Protein AF-A0A535IUN1-F1 (afdb_monomer_lite)

Sequence (156 aa):
MNWHEIFLRSYMREVRDYCIVSYRYREKSISISMELEQHIDKQSFLRVGLIGDPVAHSYSPRFQQAAFDACGIPARYELWQTSESELPARVASLLVPQSLGANITIPYKEAVLPLLDVVDPLATRIGAVNTIVHRNEYLYGYNTDAPGLLHRVITG

pLDDT: mean 71.19, std 24.33, range [25.48, 98.12]

Structure (mmCIF, N/CA/C/O backbone):
data_AF-A0A535IUN1-F1
#
_entry.id   AF-A0A535IUN1-F1
#
loop_
_atom_site.group_PDB
_atom_site.id
_atom_site.type_symbol
_atom_site.label_atom_id
_atom_site.label_alt_id
_atom_site.label_comp_id
_atom_site.label_asym_id
_atom_site.label_entity_id
_atom_site.label_seq_id
_atom_site.pdbx_PDB_ins_code
_atom_site.Cartn_x
_atom_site.Cartn_y
_atom_site.Cartn_z
_atom_site.occupancy
_atom_site.B_iso_or_equiv
_atom_site.auth_seq_id
_atom_site.auth_comp_id
_atom_site.auth_asym_id
_atom_site.auth_atom_id
_atom_site.pdbx_PDB_model_num
ATOM 1 N N . MET A 1 1 ? -20.775 8.130 -22.036 1.00 38.91 1 MET A N 1
ATOM 2 C CA . MET A 1 1 ? -20.379 7.567 -20.727 1.00 38.91 1 MET A CA 1
ATOM 3 C C . MET A 1 1 ? -18.892 7.840 -20.552 1.00 38.91 1 MET A C 1
ATOM 5 O O . MET A 1 1 ? -18.124 7.459 -21.425 1.00 38.91 1 MET A O 1
ATOM 9 N N . ASN A 1 2 ? -18.506 8.629 -19.547 1.00 26.27 2 ASN A N 1
ATOM 10 C CA . ASN A 1 2 ? -17.132 9.116 -19.376 1.00 26.27 2 ASN A CA 1
ATOM 11 C C . ASN A 1 2 ? -16.253 7.998 -18.775 1.00 26.27 2 ASN A C 1
ATOM 13 O O . ASN A 1 2 ? -16.647 7.379 -17.789 1.00 26.27 2 ASN A O 1
ATOM 17 N N . TRP A 1 3 ? -15.070 7.751 -19.347 1.00 25.48 3 TRP A N 1
ATOM 18 C CA . TRP A 1 3 ? -14.083 6.770 -18.865 1.00 25.48 3 TRP A CA 1
ATOM 19 C C . TRP A 1 3 ? -13.776 6.896 -17.361 1.00 25.48 3 TRP A C 1
ATOM 21 O O . TRP A 1 3 ? -13.559 5.889 -16.688 1.00 25.48 3 TRP A O 1
ATOM 31 N N . HIS A 1 4 ? -13.841 8.112 -16.814 1.00 26.73 4 HIS A N 1
ATOM 32 C CA . HIS A 1 4 ? -13.655 8.365 -15.386 1.00 26.73 4 HIS A CA 1
ATOM 33 C C . HIS A 1 4 ? -14.727 7.707 -14.495 1.00 26.73 4 HIS A C 1
ATOM 35 O O . HIS A 1 4 ? -14.391 7.211 -13.425 1.00 26.73 4 HIS A O 1
ATOM 41 N N . GLU A 1 5 ? -15.992 7.624 -14.921 1.00 27.59 5 GLU A N 1
ATOM 42 C CA . GLU A 1 5 ? -17.059 6.995 -14.120 1.00 27.59 5 GLU A CA 1
ATOM 43 C C . GLU A 1 5 ? -16.952 5.467 -14.075 1.00 27.59 5 GLU A C 1
ATOM 45 O O . GLU A 1 5 ? -17.241 4.859 -13.046 1.00 27.59 5 GLU A O 1
ATOM 50 N N . ILE A 1 6 ? -16.538 4.834 -15.176 1.00 32.06 6 ILE A N 1
ATOM 51 C CA . ILE A 1 6 ? -16.397 3.371 -15.267 1.00 32.06 6 ILE A CA 1
ATOM 52 C C . ILE A 1 6 ? -15.189 2.905 -14.444 1.00 32.06 6 ILE A C 1
ATOM 54 O O . ILE A 1 6 ? -15.283 1.920 -13.707 1.00 32.06 6 ILE A O 1
ATOM 58 N N . PHE A 1 7 ? -14.085 3.658 -14.517 1.00 33.50 7 PHE A N 1
ATOM 59 C CA . PHE A 1 7 ? -12.897 3.440 -13.696 1.00 33.50 7 PHE A CA 1
ATOM 60 C C . PHE A 1 7 ? -13.220 3.599 -12.207 1.00 33.50 7 PHE A C 1
ATOM 62 O O . PHE A 1 7 ? -12.960 2.684 -11.431 1.00 33.50 7 PHE A O 1
ATOM 69 N N . LEU A 1 8 ? -13.877 4.699 -11.818 1.00 34.34 8 LEU A N 1
ATOM 70 C CA . LEU A 1 8 ? -14.293 4.919 -10.432 1.00 34.34 8 LEU A CA 1
ATOM 71 C C . LEU A 1 8 ? -15.260 3.836 -9.948 1.00 34.34 8 LEU A C 1
ATOM 73 O O . LEU A 1 8 ? -15.114 3.378 -8.827 1.00 34.34 8 LEU A O 1
ATOM 77 N N . ARG A 1 9 ? -16.206 3.356 -10.764 1.00 35.06 9 ARG A N 1
ATOM 78 C CA . ARG A 1 9 ? -17.144 2.301 -10.340 1.00 35.06 9 ARG A CA 1
ATOM 79 C C . ARG A 1 9 ? -16.485 0.936 -10.143 1.00 35.06 9 ARG A C 1
ATOM 81 O O . ARG A 1 9 ? -16.847 0.262 -9.187 1.00 35.06 9 ARG A O 1
ATOM 88 N N . SER A 1 10 ? -15.543 0.527 -10.995 1.00 35.38 10 SER A N 1
ATOM 89 C CA . SER A 1 10 ? -14.848 -0.765 -10.829 1.00 35.38 10 SER A CA 1
ATOM 90 C C . SER A 1 10 ? -13.802 -0.703 -9.717 1.00 35.38 10 SER A C 1
ATOM 92 O O . SER A 1 10 ? -13.802 -1.549 -8.828 1.00 35.38 10 SER A O 1
ATOM 94 N N . TYR A 1 11 ? -12.997 0.363 -9.699 1.00 41.44 11 TYR A N 1
ATOM 95 C CA . TYR A 1 11 ? -11.985 0.598 -8.674 1.00 41.44 11 TYR A CA 1
ATOM 96 C C . TYR A 1 11 ? -12.616 0.805 -7.291 1.00 41.44 11 TYR A C 1
ATOM 98 O O . TYR A 1 11 ? -12.178 0.204 -6.316 1.00 41.44 11 TYR A O 1
ATOM 106 N N . MET A 1 12 ? -13.694 1.593 -7.190 1.00 44.59 12 MET A N 1
ATOM 107 C CA . MET A 1 12 ? -14.404 1.766 -5.924 1.00 44.59 12 MET A CA 1
ATOM 108 C C . MET A 1 12 ? -15.228 0.551 -5.540 1.00 44.59 12 MET A C 1
ATOM 110 O O . MET A 1 12 ? -15.462 0.400 -4.361 1.00 44.59 12 MET A O 1
ATOM 114 N N . ARG A 1 13 ? -15.674 -0.335 -6.438 1.00 42.75 13 ARG A N 1
ATOM 115 C CA . ARG A 1 13 ? -16.342 -1.570 -5.989 1.00 42.75 13 ARG A CA 1
ATOM 116 C C . ARG A 1 13 ? -15.364 -2.454 -5.226 1.00 42.75 13 ARG A C 1
ATOM 118 O O . ARG A 1 13 ? -15.693 -2.913 -4.143 1.00 42.75 13 ARG A O 1
ATOM 125 N N . GLU A 1 14 ? -14.144 -2.591 -5.733 1.00 44.91 14 GLU A N 1
ATOM 126 C CA . GLU A 1 14 ? -13.095 -3.344 -5.052 1.00 44.91 14 GLU A CA 1
ATOM 127 C C . GLU A 1 14 ? -12.571 -2.585 -3.829 1.00 44.91 14 GLU A C 1
ATOM 129 O O . GLU A 1 14 ? -12.637 -3.121 -2.733 1.00 44.91 14 GLU A O 1
ATOM 134 N N . VAL A 1 15 ? -12.178 -1.312 -3.921 1.00 43.78 15 VAL A N 1
ATOM 135 C CA . VAL A 1 15 ? -11.737 -0.554 -2.732 1.00 43.78 15 VAL A CA 1
ATOM 136 C C . VAL A 1 15 ? -12.841 -0.427 -1.683 1.00 43.78 15 VAL A C 1
ATOM 138 O O . VAL A 1 15 ? -12.548 -0.528 -0.500 1.00 43.78 15 VAL A O 1
ATOM 141 N N . ARG A 1 16 ? -14.116 -0.297 -2.065 1.00 44.91 16 ARG A N 1
ATOM 142 C CA . ARG A 1 16 ? -15.242 -0.291 -1.122 1.00 44.91 16 ARG A CA 1
ATOM 143 C C . ARG A 1 16 ? -15.450 -1.665 -0.507 1.00 44.91 16 ARG A C 1
ATOM 145 O O . ARG A 1 16 ? -15.561 -1.734 0.705 1.00 44.91 16 ARG A O 1
ATOM 152 N N . ASP A 1 17 ? -15.472 -2.748 -1.277 1.00 40.53 17 ASP A N 1
ATOM 153 C CA . ASP A 1 17 ? -15.663 -4.085 -0.709 1.00 40.53 17 ASP A CA 1
ATOM 154 C C . ASP A 1 17 ? -14.449 -4.485 0.160 1.00 40.53 17 ASP A C 1
ATOM 156 O O . ASP A 1 17 ? -14.627 -5.071 1.223 1.00 40.53 17 ASP A O 1
ATOM 160 N N . TYR A 1 18 ? -13.227 -4.068 -0.188 1.00 42.09 18 TYR A N 1
ATOM 161 C CA . TYR A 1 18 ? -12.008 -4.327 0.587 1.00 42.09 18 TYR A CA 1
ATOM 162 C C . TYR A 1 18 ? -11.850 -3.419 1.817 1.00 42.09 18 TYR A C 1
ATOM 164 O O . TYR A 1 18 ? -11.544 -3.945 2.888 1.00 42.09 18 TYR A O 1
ATOM 172 N N . CYS A 1 19 ? -12.081 -2.103 1.710 1.00 38.38 19 CYS A N 1
ATOM 173 C CA . CYS A 1 19 ? -12.083 -1.180 2.854 1.00 38.38 19 CYS A CA 1
ATOM 174 C C . CYS A 1 19 ? -13.261 -1.446 3.790 1.00 38.38 19 CYS A C 1
ATOM 176 O O . CYS A 1 19 ? -13.086 -1.353 4.998 1.00 38.38 19 CYS A O 1
ATOM 178 N N . ILE A 1 20 ? -14.443 -1.816 3.282 1.00 39.41 20 ILE A N 1
ATOM 179 C CA . ILE A 1 20 ? -15.563 -2.233 4.136 1.00 39.41 20 ILE A CA 1
ATOM 180 C C . ILE A 1 20 ? -15.245 -3.568 4.801 1.00 39.41 20 ILE A C 1
ATOM 182 O O . ILE A 1 20 ? -15.535 -3.709 5.981 1.00 39.41 20 ILE A O 1
ATOM 186 N N . VAL A 1 21 ? -14.648 -4.546 4.111 1.00 34.09 21 VAL A N 1
ATOM 187 C CA . VAL A 1 21 ? -14.270 -5.819 4.749 1.00 34.09 21 VAL A CA 1
ATOM 188 C C . VAL A 1 21 ? -13.188 -5.607 5.807 1.00 34.09 21 VAL A C 1
ATOM 190 O O . VAL A 1 21 ? -13.332 -6.144 6.900 1.00 34.09 21 VAL A O 1
ATOM 193 N N . SER A 1 22 ? -12.147 -4.808 5.548 1.00 37.38 22 SER A N 1
ATOM 194 C CA . SER A 1 22 ? -11.104 -4.532 6.547 1.00 37.38 22 SER A CA 1
ATOM 195 C C . SER A 1 22 ? -11.633 -3.702 7.718 1.00 37.38 22 SER A C 1
ATOM 197 O O . SER A 1 22 ? -11.354 -4.037 8.869 1.00 37.38 22 SER A O 1
ATOM 199 N N . TYR A 1 23 ? -12.462 -2.688 7.452 1.00 37.16 23 TYR A N 1
ATOM 200 C CA . TYR A 1 23 ? -13.102 -1.883 8.489 1.00 37.16 23 TYR A CA 1
ATOM 201 C C . TYR A 1 23 ? -14.106 -2.701 9.307 1.00 37.16 23 TYR A C 1
ATOM 203 O O . TYR A 1 23 ? -14.047 -2.668 10.525 1.00 37.16 23 TYR A O 1
ATOM 211 N N . ARG A 1 24 ? -14.959 -3.518 8.678 1.00 38.88 24 ARG A N 1
ATOM 212 C CA . ARG A 1 24 ? -15.953 -4.371 9.358 1.00 38.88 24 ARG A CA 1
ATOM 213 C C . ARG A 1 24 ? -15.309 -5.532 10.122 1.00 38.88 24 ARG A C 1
ATOM 215 O O . ARG A 1 24 ? -15.817 -5.927 11.168 1.00 38.88 24 ARG A O 1
ATOM 222 N N . TYR A 1 25 ? -14.201 -6.087 9.621 1.00 37.66 25 TYR A N 1
ATOM 223 C CA . TYR A 1 25 ? -13.404 -7.070 10.362 1.00 37.66 25 TYR A CA 1
ATOM 224 C C . TYR A 1 25 ? -12.767 -6.414 11.588 1.00 37.66 25 TYR A C 1
ATOM 226 O O . TYR A 1 25 ? -12.837 -6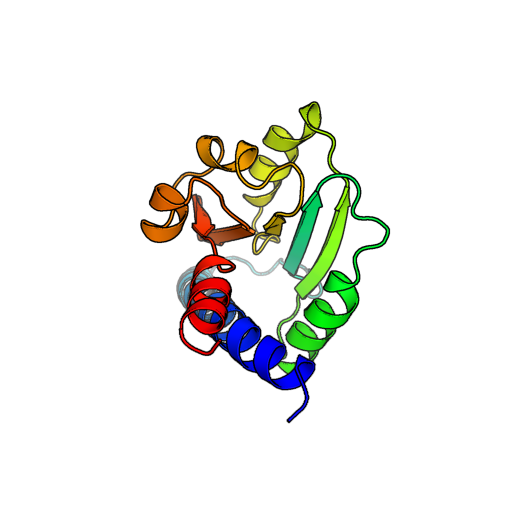.964 12.682 1.00 37.66 25 TYR A O 1
ATOM 234 N N . ARG A 1 26 ? -12.234 -5.195 11.433 1.00 47.88 26 ARG A N 1
ATOM 235 C CA . ARG A 1 26 ? -11.693 -4.428 12.550 1.00 47.88 26 ARG A CA 1
ATOM 236 C C . ARG A 1 26 ? -12.776 -3.987 13.535 1.00 47.88 26 ARG A C 1
ATOM 238 O O . ARG A 1 26 ? -12.538 -4.13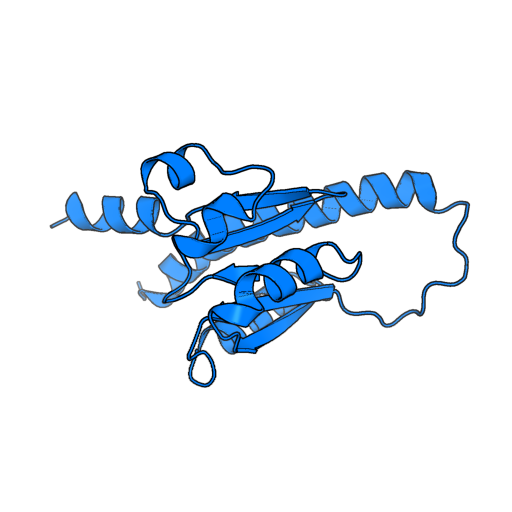4 14.716 1.00 47.88 26 ARG A O 1
ATOM 245 N N . GLU A 1 27 ? -13.957 -3.534 13.116 1.00 44.00 27 GLU A N 1
ATOM 246 C CA . GLU A 1 27 ? -15.078 -3.236 14.024 1.00 44.00 27 GLU A CA 1
ATOM 247 C C . GLU A 1 27 ? -15.481 -4.471 14.832 1.00 44.00 27 GLU A C 1
ATOM 249 O O . GLU A 1 27 ? -15.699 -4.360 16.034 1.00 44.00 27 GLU A O 1
ATOM 254 N N . LYS A 1 28 ? -15.522 -5.662 14.217 1.00 35.38 28 LYS A N 1
ATOM 255 C CA . LYS A 1 28 ? -15.779 -6.918 14.941 1.00 35.38 28 LYS A CA 1
ATOM 256 C C . LYS A 1 28 ? -14.667 -7.281 15.927 1.00 35.38 28 LYS A C 1
ATOM 258 O O . LYS A 1 28 ? -14.986 -7.716 17.027 1.00 35.38 28 LYS A O 1
ATOM 263 N N . SER A 1 29 ? -13.398 -7.089 15.569 1.00 37.50 29 SER A N 1
ATOM 264 C CA . SER A 1 29 ? -12.272 -7.327 16.484 1.00 37.50 29 SER A CA 1
ATOM 265 C C . SER A 1 29 ? -12.207 -6.273 17.598 1.00 37.50 29 SER A C 1
ATOM 267 O O . SER A 1 29 ? -12.035 -6.625 18.756 1.00 37.50 29 SER A O 1
ATOM 269 N N . ILE A 1 30 ? -12.453 -4.998 17.280 1.00 42.59 30 ILE A N 1
ATOM 270 C CA . ILE A 1 30 ? -12.570 -3.883 18.231 1.00 42.59 30 ILE A CA 1
ATOM 271 C C . ILE A 1 30 ? -13.744 -4.121 19.182 1.00 42.59 30 ILE A C 1
ATOM 273 O O . ILE A 1 30 ? -13.596 -3.878 20.369 1.00 42.59 30 ILE A O 1
ATOM 277 N N . SER A 1 31 ? -14.875 -4.661 18.715 1.00 39.03 31 SER A N 1
ATOM 278 C CA . SER A 1 31 ? -16.023 -4.983 19.581 1.00 39.03 31 SER A CA 1
ATOM 279 C C . SER A 1 31 ? -15.676 -6.013 20.663 1.00 39.03 31 SER A C 1
ATOM 281 O O . SER A 1 31 ? -16.309 -6.022 21.711 1.00 39.03 31 SER A O 1
ATOM 283 N N . ILE A 1 32 ? -14.675 -6.867 20.420 1.00 40.84 32 ILE A N 1
ATOM 284 C CA . ILE A 1 32 ? -14.181 -7.860 21.386 1.00 40.84 32 ILE A CA 1
ATOM 285 C C . ILE A 1 32 ? -13.091 -7.251 22.293 1.00 40.84 32 ILE A C 1
ATOM 287 O O . ILE A 1 32 ? -12.958 -7.658 23.441 1.00 40.84 32 ILE A O 1
ATOM 291 N N . SER A 1 33 ? -12.359 -6.233 21.826 1.00 39.09 33 SER A N 1
ATOM 292 C CA . SER A 1 33 ? -11.310 -5.532 22.591 1.00 39.09 33 SER A CA 1
ATOM 293 C C . SER A 1 33 ? -11.790 -4.284 23.352 1.00 39.09 33 SER A C 1
ATOM 295 O O . SER A 1 33 ? -11.054 -3.737 24.173 1.00 39.09 33 SER A O 1
ATOM 297 N N . MET A 1 34 ? -13.007 -3.800 23.078 1.00 40.31 34 MET A N 1
ATOM 298 C CA . MET A 1 34 ? -13.532 -2.508 23.550 1.00 40.31 34 MET A CA 1
ATOM 299 C C . MET A 1 34 ? -13.750 -2.413 25.063 1.00 40.31 34 MET A C 1
ATOM 301 O O . MET A 1 34 ? -13.990 -1.317 25.566 1.00 40.31 34 MET A O 1
ATOM 305 N N . GLU A 1 35 ? -13.628 -3.514 25.801 1.00 41.72 35 GLU A N 1
ATOM 306 C CA . GLU A 1 35 ? -13.658 -3.477 27.264 1.00 41.72 35 GLU A CA 1
ATOM 307 C C . GLU A 1 35 ? -12.319 -3.042 27.895 1.00 41.72 35 GLU A C 1
ATOM 309 O O . GLU A 1 35 ? -12.293 -2.794 29.098 1.00 41.72 35 GLU A O 1
ATOM 314 N N . LEU A 1 36 ? -11.223 -2.871 27.130 1.00 40.75 36 LEU A N 1
ATOM 315 C CA . LEU A 1 36 ? -9.883 -2.673 27.719 1.00 40.75 36 LEU A CA 1
ATOM 316 C C . LEU A 1 36 ? -9.051 -1.444 27.297 1.00 40.75 36 LEU A C 1
ATOM 318 O O . LEU A 1 36 ? -7.991 -1.245 27.882 1.00 40.75 36 LEU A O 1
ATOM 322 N N . GLU A 1 37 ? -9.490 -0.549 26.403 1.00 39.44 37 GLU A N 1
ATOM 323 C CA . GLU A 1 37 ? -8.637 0.587 25.971 1.00 39.44 37 GLU A CA 1
ATOM 324 C C . GLU A 1 37 ? -9.322 1.962 26.022 1.00 39.44 37 GLU A C 1
ATOM 326 O O . GLU A 1 37 ? -9.620 2.596 25.010 1.00 39.44 37 GLU A O 1
ATOM 331 N N . GLN A 1 38 ? -9.503 2.496 27.233 1.00 37.50 38 GLN A N 1
ATOM 332 C CA . GLN A 1 38 ? -9.976 3.869 27.464 1.00 37.50 38 GLN A CA 1
ATOM 333 C C . GLN A 1 38 ? -8.916 4.970 27.212 1.00 37.50 38 GLN A C 1
ATOM 335 O O . GLN A 1 38 ? -8.949 5.991 27.895 1.00 37.50 38 GLN A O 1
ATOM 340 N N . HIS A 1 39 ? -7.977 4.829 26.264 1.00 40.38 39 HIS A N 1
ATOM 341 C CA . HIS A 1 39 ? -6.971 5.888 26.021 1.00 40.38 39 HIS A CA 1
ATOM 342 C C . HIS A 1 39 ? -6.468 6.080 24.577 1.00 40.38 39 HIS A C 1
ATOM 344 O O . HIS A 1 39 ? -5.459 6.754 24.375 1.00 40.38 39 HIS A O 1
ATOM 350 N N . ILE A 1 40 ? -7.163 5.574 23.551 1.00 44.94 40 ILE A N 1
ATOM 351 C CA . ILE A 1 40 ? -6.801 5.915 22.165 1.00 44.94 40 ILE A CA 1
ATOM 352 C C . ILE A 1 40 ? -7.325 7.317 21.825 1.00 44.94 40 ILE A C 1
ATOM 354 O O . ILE A 1 40 ? -8.528 7.583 21.847 1.00 44.94 40 ILE A O 1
ATOM 358 N N . ASP A 1 41 ? -6.388 8.210 21.519 1.00 42.03 41 ASP A N 1
ATOM 359 C CA . ASP A 1 41 ? -6.607 9.593 21.111 1.00 42.03 41 ASP A CA 1
ATOM 360 C C . ASP A 1 41 ? -7.631 9.700 19.961 1.00 42.03 41 ASP A C 1
ATOM 362 O O . ASP A 1 41 ? -7.522 9.031 18.926 1.00 42.03 41 ASP A O 1
ATOM 366 N N . LYS A 1 42 ? -8.642 10.557 20.147 1.00 44.00 42 LYS A N 1
ATOM 367 C CA . LYS A 1 42 ? -9.882 10.647 19.348 1.00 44.00 42 LYS A CA 1
ATOM 368 C C . LYS A 1 42 ? -9.700 11.200 17.921 1.00 44.00 42 LYS A C 1
ATOM 370 O O . LYS A 1 42 ? -10.688 11.562 17.283 1.00 44.00 42 LYS A O 1
ATOM 375 N N . GLN A 1 43 ? -8.477 11.264 17.393 1.00 48.78 43 GLN A N 1
ATOM 376 C CA . GLN A 1 43 ? -8.173 11.889 16.097 1.00 48.78 43 GLN A CA 1
ATOM 377 C C . GLN A 1 43 ? -7.072 11.198 15.270 1.00 48.78 43 GLN A C 1
ATOM 379 O O . GLN A 1 43 ? -6.502 11.802 14.361 1.00 48.78 43 GLN A O 1
ATOM 384 N N . SER A 1 44 ? -6.778 9.921 15.516 1.00 61.72 44 SER A N 1
ATOM 385 C CA . SER A 1 44 ? -5.832 9.177 14.673 1.00 61.72 44 SER A CA 1
ATOM 386 C C . SER A 1 44 ? -6.496 8.723 13.362 1.00 61.72 44 SER A C 1
ATOM 388 O O . SER A 1 44 ? -7.249 7.752 13.320 1.00 61.72 44 SER A O 1
ATOM 390 N N . PHE A 1 45 ? -6.236 9.445 12.265 1.00 72.56 45 PHE A N 1
ATOM 391 C CA . PHE A 1 45 ? -6.645 9.011 10.925 1.00 72.56 45 PHE A CA 1
ATOM 392 C C . PHE A 1 45 ? -5.896 7.737 10.525 1.00 72.56 45 PHE A C 1
ATOM 394 O O . PHE A 1 45 ? -4.691 7.605 10.748 1.00 72.56 45 PHE A O 1
ATOM 401 N N . LEU A 1 46 ? -6.609 6.823 9.873 1.00 88.19 46 LEU A N 1
ATOM 402 C CA . LEU A 1 46 ? -6.001 5.686 9.193 1.00 88.19 46 LEU A CA 1
ATOM 403 C C . LEU A 1 46 ? -5.184 6.177 7.991 1.00 88.19 46 LEU A C 1
ATOM 405 O O . LEU A 1 46 ? -5.468 7.228 7.420 1.00 88.19 46 LEU A O 1
ATOM 409 N N . ARG A 1 47 ? -4.171 5.423 7.579 1.00 91.25 47 ARG A N 1
ATOM 410 C CA . ARG A 1 47 ? -3.256 5.812 6.501 1.00 91.25 47 ARG A CA 1
ATOM 411 C C . ARG A 1 47 ? -3.284 4.793 5.376 1.00 91.25 47 ARG A C 1
ATOM 413 O O . ARG A 1 47 ? -3.228 3.587 5.617 1.00 91.25 47 ARG A O 1
ATOM 420 N N . VAL A 1 48 ? -3.350 5.295 4.151 1.00 90.69 48 VAL A N 1
ATOM 421 C CA . VAL A 1 48 ? -3.157 4.535 2.914 1.00 90.69 48 VAL A CA 1
ATOM 422 C C . VAL A 1 48 ? -2.148 5.302 2.081 1.00 90.69 48 VAL A C 1
ATOM 424 O O . VAL A 1 48 ? -2.242 6.521 1.993 1.00 90.69 48 VAL A O 1
ATOM 427 N N . GLY A 1 49 ? -1.182 4.626 1.471 1.00 91.69 49 GLY A N 1
ATOM 428 C CA . GLY A 1 49 ? -0.169 5.313 0.672 1.00 91.69 49 GLY A CA 1
ATOM 429 C C . GLY A 1 49 ? -0.054 4.824 -0.758 1.00 91.69 49 GLY A C 1
ATOM 430 O O . GLY A 1 49 ? -0.505 3.737 -1.100 1.00 91.69 49 GLY A O 1
ATOM 431 N N . LEU A 1 50 ? 0.604 5.624 -1.591 1.00 92.94 50 LEU A N 1
ATOM 432 C CA . LEU A 1 50 ? 1.167 5.193 -2.865 1.00 92.94 50 LEU A CA 1
ATOM 433 C C . LEU A 1 50 ? 2.679 5.024 -2.717 1.00 92.94 50 LEU A C 1
ATOM 435 O O . LEU A 1 50 ? 3.377 6.012 -2.488 1.00 92.94 50 LEU A O 1
ATOM 439 N N . ILE A 1 51 ? 3.173 3.801 -2.891 1.00 96.31 51 ILE A N 1
ATOM 440 C CA . ILE A 1 51 ? 4.602 3.476 -2.901 1.00 96.31 51 ILE A CA 1
ATOM 441 C C . ILE A 1 51 ? 5.069 3.375 -4.352 1.00 96.31 51 ILE A C 1
ATOM 443 O O . ILE A 1 51 ? 4.461 2.682 -5.171 1.00 96.31 51 ILE A O 1
ATOM 447 N N . GLY A 1 52 ? 6.155 4.068 -4.666 1.00 94.56 52 GLY A N 1
ATOM 448 C CA . GLY A 1 52 ? 6.757 4.105 -5.992 1.00 94.56 52 GLY A CA 1
ATOM 449 C C . GLY A 1 52 ? 7.908 5.097 -6.041 1.00 94.56 52 GLY A C 1
ATOM 450 O O . GLY A 1 52 ? 8.135 5.841 -5.081 1.00 94.56 52 GLY A O 1
ATOM 451 N N . ASP A 1 53 ? 8.588 5.138 -7.180 1.00 93.81 53 ASP A N 1
ATOM 452 C CA . ASP A 1 53 ? 9.627 6.128 -7.437 1.00 93.81 53 ASP A CA 1
ATOM 453 C C . ASP A 1 53 ? 9.710 6.453 -8.940 1.00 93.81 53 ASP A C 1
ATOM 455 O O . ASP A 1 53 ? 10.057 5.574 -9.731 1.00 93.81 53 ASP A O 1
ATOM 459 N N . PRO A 1 54 ? 9.363 7.678 -9.378 1.00 91.88 54 PRO A N 1
ATOM 460 C CA . PRO A 1 54 ? 8.813 8.787 -8.596 1.00 91.88 54 PRO A CA 1
ATOM 461 C C . PRO A 1 54 ? 7.289 8.678 -8.392 1.00 91.88 54 PRO A C 1
ATOM 463 O O . PRO A 1 54 ? 6.563 8.119 -9.214 1.00 91.88 54 PRO A O 1
ATOM 466 N N . VAL A 1 55 ? 6.771 9.306 -7.328 1.00 88.81 55 VAL A N 1
ATOM 467 C CA . VAL A 1 55 ? 5.312 9.410 -7.068 1.00 88.81 55 VAL A CA 1
ATOM 468 C C . VAL A 1 55 ? 4.801 10.835 -6.869 1.00 88.81 55 VAL A C 1
ATOM 470 O O . VAL A 1 55 ? 3.588 11.033 -6.826 1.00 88.81 55 VAL A O 1
ATOM 473 N N . ALA A 1 56 ? 5.686 11.832 -6.796 1.00 85.56 56 ALA A N 1
ATOM 474 C CA . ALA A 1 56 ? 5.339 13.224 -6.487 1.00 85.56 56 ALA A CA 1
ATOM 475 C C . ALA A 1 56 ? 4.272 13.831 -7.421 1.00 85.56 56 ALA A C 1
ATOM 477 O O . ALA A 1 56 ? 3.463 14.649 -6.994 1.00 85.56 56 ALA A O 1
ATOM 478 N N . HIS A 1 57 ? 4.240 13.405 -8.686 1.00 82.50 57 HIS A N 1
ATOM 479 C CA . HIS A 1 57 ? 3.288 13.888 -9.694 1.00 82.50 57 HIS A CA 1
ATOM 480 C C . HIS A 1 57 ? 2.075 12.969 -9.886 1.00 82.50 57 HIS A C 1
ATOM 482 O O . HIS A 1 57 ? 1.325 13.120 -10.850 1.00 82.50 57 HIS A O 1
ATOM 488 N N . SER A 1 58 ? 1.874 11.995 -8.997 1.00 81.25 58 SER A N 1
ATOM 489 C CA . SER A 1 58 ? 0.732 11.096 -9.094 1.00 81.25 58 SER A CA 1
ATOM 490 C C . SER A 1 58 ? -0.576 11.834 -8.818 1.00 81.25 58 SER A C 1
ATOM 492 O O . SER A 1 58 ? -0.716 12.552 -7.829 1.00 81.25 58 SER A O 1
ATOM 494 N N . TYR A 1 59 ? -1.574 11.599 -9.669 1.00 80.69 59 TYR A N 1
ATOM 495 C CA . TYR A 1 59 ? -2.932 12.099 -9.462 1.00 80.69 59 TYR A CA 1
ATOM 496 C C . TYR A 1 59 ? -3.751 11.236 -8.494 1.00 80.69 59 TYR A C 1
ATOM 498 O O . TYR A 1 59 ? -4.813 11.679 -8.048 1.00 80.69 59 TYR A O 1
ATOM 506 N N . SER A 1 60 ? -3.273 10.034 -8.140 1.00 76.81 60 SER A N 1
ATOM 507 C CA . SER A 1 60 ? -3.991 9.099 -7.265 1.00 76.81 60 SER A CA 1
ATOM 508 C C . SER A 1 60 ? -4.481 9.737 -5.959 1.00 76.81 60 SER A C 1
ATOM 510 O O . SER A 1 60 ? -5.659 9.556 -5.664 1.00 76.81 60 SER A O 1
ATOM 512 N N . PRO A 1 61 ? -3.701 10.553 -5.217 1.00 79.62 61 PRO A N 1
ATOM 513 C CA . PRO A 1 61 ? -4.166 11.126 -3.952 1.00 79.62 61 PRO A CA 1
ATOM 514 C C . PRO A 1 61 ? -5.482 11.891 -4.056 1.00 79.62 61 PRO A C 1
ATOM 516 O O . PRO A 1 61 ? -6.323 11.778 -3.172 1.00 79.62 61 PRO A O 1
ATOM 519 N N . ARG A 1 62 ? -5.708 12.625 -5.155 1.00 76.88 62 ARG A N 1
ATOM 520 C CA . ARG A 1 62 ? -6.942 13.406 -5.330 1.00 76.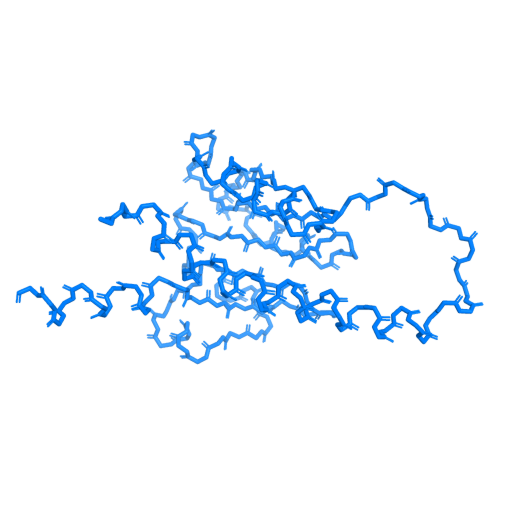88 62 ARG A CA 1
ATOM 521 C C . ARG A 1 62 ? -8.161 12.504 -5.481 1.00 76.88 62 ARG A C 1
ATOM 523 O O . ARG A 1 62 ? -9.191 12.764 -4.870 1.00 76.88 62 ARG A O 1
ATOM 530 N N . PHE A 1 63 ? -8.040 11.453 -6.287 1.00 78.12 63 PHE A N 1
ATOM 531 C CA . PHE A 1 63 ? -9.136 10.516 -6.529 1.00 78.12 63 PHE A CA 1
ATOM 532 C C . PHE A 1 63 ? -9.399 9.624 -5.314 1.00 78.12 63 PHE A C 1
ATOM 534 O O . PHE A 1 63 ? -10.550 9.409 -4.949 1.00 78.12 63 PHE A O 1
ATOM 541 N N . GLN A 1 64 ? -8.336 9.147 -4.668 1.00 79.62 64 GLN A N 1
ATOM 542 C CA . GLN A 1 64 ? -8.430 8.235 -3.532 1.00 79.62 64 GLN A CA 1
ATOM 543 C C . GLN A 1 64 ? -8.926 8.928 -2.269 1.00 79.62 64 GLN A C 1
ATOM 545 O O . GLN A 1 64 ? -9.787 8.395 -1.575 1.00 79.62 64 GLN A O 1
ATOM 550 N N . GLN A 1 65 ? -8.450 10.145 -1.993 1.00 85.75 65 GLN A N 1
ATOM 551 C CA . GLN A 1 65 ? -8.952 10.897 -0.849 1.00 85.75 65 GLN A CA 1
ATOM 552 C C . GLN A 1 65 ? -10.441 11.214 -1.018 1.00 85.75 65 GLN A C 1
ATOM 554 O O . GLN A 1 65 ? -11.216 10.955 -0.105 1.00 85.75 65 GLN A O 1
ATOM 559 N N . ALA A 1 66 ? -10.862 11.663 -2.207 1.00 76.81 66 ALA A N 1
ATOM 560 C CA . ALA A 1 66 ? -12.275 11.914 -2.489 1.00 76.81 66 ALA A CA 1
ATOM 561 C C . ALA A 1 66 ? -13.141 10.650 -2.328 1.00 76.81 66 ALA A C 1
ATOM 563 O O . ALA A 1 66 ? -14.271 10.735 -1.851 1.00 76.81 66 ALA A O 1
ATOM 564 N N . ALA A 1 67 ? -12.614 9.477 -2.696 1.00 75.12 67 ALA A N 1
ATOM 565 C CA . ALA A 1 67 ? -13.274 8.193 -2.478 1.00 75.12 67 ALA A CA 1
ATOM 566 C C . ALA A 1 67 ? -13.455 7.874 -0.985 1.00 75.12 67 ALA A C 1
ATOM 568 O O . ALA A 1 67 ? -14.554 7.494 -0.574 1.00 75.12 67 ALA A O 1
ATOM 569 N N . PHE A 1 68 ? -12.412 8.056 -0.167 1.00 78.12 68 PHE A N 1
ATOM 570 C CA . PHE A 1 68 ? -12.503 7.865 1.283 1.00 78.12 68 PHE A CA 1
ATOM 571 C C . PHE A 1 68 ? -13.491 8.832 1.928 1.00 78.12 68 PHE A C 1
ATOM 573 O O . PHE A 1 68 ? -14.346 8.392 2.698 1.00 78.12 68 PHE A O 1
ATOM 580 N N . ASP A 1 69 ? -13.430 10.110 1.553 1.00 82.88 69 ASP A N 1
ATOM 581 C CA . ASP A 1 69 ? -14.319 11.148 2.072 1.00 82.88 69 ASP A CA 1
ATOM 582 C C . ASP A 1 69 ? -15.785 10.836 1.723 1.00 82.88 69 ASP A C 1
ATOM 584 O O . ASP A 1 69 ? -16.655 10.873 2.593 1.00 82.88 69 ASP A O 1
ATOM 588 N N . ALA A 1 70 ? -16.063 10.439 0.474 1.00 76.06 70 ALA A N 1
ATOM 589 C CA . ALA A 1 70 ? -17.406 10.067 0.025 1.00 76.06 70 ALA A CA 1
ATOM 590 C C . ALA A 1 70 ? -17.949 8.798 0.707 1.00 76.06 70 ALA A C 1
ATOM 592 O O . ALA A 1 70 ? -19.161 8.651 0.861 1.00 76.06 70 ALA A O 1
ATOM 593 N N . CYS A 1 71 ? -17.067 7.882 1.115 1.00 75.81 71 CYS A N 1
ATOM 594 C CA . CYS A 1 71 ? -17.438 6.658 1.828 1.00 75.81 71 CYS A CA 1
ATOM 595 C C . CYS A 1 71 ? -17.467 6.827 3.357 1.00 75.81 71 CYS A C 1
ATOM 597 O O . CYS A 1 71 ? -17.783 5.863 4.052 1.00 75.81 71 CYS A O 1
ATOM 599 N N . GLY A 1 72 ? -17.126 8.007 3.890 1.00 77.56 72 GLY A N 1
ATOM 600 C CA . GLY A 1 72 ? -17.043 8.246 5.334 1.00 77.56 72 GLY A CA 1
ATOM 601 C C . GLY A 1 72 ? -15.918 7.468 6.026 1.00 77.56 72 GLY A C 1
ATOM 602 O O . GLY A 1 72 ? -15.997 7.209 7.224 1.00 77.56 72 GLY A O 1
ATOM 603 N N . ILE A 1 73 ? -14.881 7.068 5.286 1.00 78.94 73 ILE A N 1
ATOM 604 C CA . ILE A 1 73 ? -13.743 6.324 5.831 1.00 78.94 73 ILE A CA 1
ATOM 605 C C . ILE A 1 73 ? -12.753 7.342 6.417 1.00 78.94 73 ILE A C 1
ATOM 607 O O . ILE A 1 73 ? -12.249 8.180 5.666 1.00 78.94 73 ILE A O 1
ATOM 611 N N . PRO A 1 74 ? -12.418 7.285 7.723 1.00 82.94 74 PRO A N 1
ATOM 612 C CA . PRO A 1 74 ? -11.512 8.240 8.362 1.00 82.94 74 PRO A CA 1
ATOM 613 C C . PRO A 1 74 ? -10.042 7.923 8.031 1.00 82.94 74 PRO A C 1
ATOM 615 O O . PRO A 1 74 ? -9.241 7.620 8.915 1.00 82.94 74 PRO A O 1
ATOM 618 N N . ALA A 1 75 ? -9.691 7.974 6.744 1.00 84.75 75 ALA A N 1
ATOM 619 C CA . ALA A 1 75 ? -8.360 7.684 6.229 1.00 84.75 75 ALA A CA 1
ATOM 620 C C . ALA A 1 75 ? -7.750 8.868 5.462 1.00 84.75 75 ALA A C 1
ATOM 622 O O . ALA A 1 75 ? -8.449 9.706 4.879 1.00 84.75 75 ALA A O 1
ATOM 623 N N . ARG A 1 76 ? -6.419 8.920 5.449 1.00 91.81 76 ARG A N 1
ATOM 624 C CA . ARG A 1 76 ? -5.611 9.842 4.654 1.00 91.81 76 ARG A CA 1
ATOM 625 C C . ARG A 1 76 ? -4.843 9.073 3.597 1.00 91.81 76 ARG A C 1
ATOM 627 O O . ARG A 1 76 ? -4.162 8.098 3.916 1.00 91.81 76 ARG A O 1
ATOM 634 N N . TYR A 1 77 ? -4.975 9.521 2.353 1.00 88.00 77 TYR A N 1
ATOM 635 C CA . TYR A 1 77 ? -4.191 9.004 1.245 1.00 88.00 77 TYR A CA 1
ATOM 636 C C . TYR A 1 77 ? -2.905 9.819 1.076 1.00 88.00 77 TYR A C 1
ATOM 638 O O . TYR A 1 77 ? -2.951 11.027 0.846 1.00 88.00 77 TYR A O 1
ATOM 646 N N . GLU A 1 78 ? -1.756 9.159 1.152 1.00 94.06 78 GLU A N 1
ATOM 647 C CA . GLU A 1 78 ? -0.435 9.783 1.158 1.00 94.06 78 GLU A CA 1
ATOM 648 C C . GLU A 1 78 ? 0.432 9.325 -0.025 1.00 94.06 78 GLU A C 1
ATOM 650 O O . GLU A 1 78 ? 0.216 8.273 -0.629 1.00 94.06 78 GLU A O 1
ATOM 655 N N . LEU A 1 79 ? 1.443 10.122 -0.366 1.00 94.31 79 LEU A N 1
ATOM 656 C CA . LEU A 1 79 ? 2.481 9.742 -1.322 1.00 94.31 79 LEU A CA 1
ATOM 657 C C . LEU A 1 79 ? 3.741 9.352 -0.556 1.00 94.31 79 LEU A C 1
ATOM 659 O O . LEU A 1 79 ? 4.292 10.167 0.181 1.00 94.31 79 LEU A O 1
ATOM 663 N N . TRP A 1 80 ? 4.210 8.124 -0.751 1.00 96.19 80 TRP A N 1
ATOM 664 C CA . TRP A 1 80 ? 5.429 7.613 -0.134 1.00 96.19 80 TRP A CA 1
ATOM 665 C C . TRP A 1 80 ? 6.451 7.315 -1.218 1.00 96.19 80 TRP A C 1
ATOM 667 O O . TRP A 1 80 ? 6.616 6.169 -1.645 1.00 96.19 80 TRP A O 1
ATOM 677 N N . GLN A 1 81 ? 7.147 8.364 -1.661 1.00 96.25 81 GLN A N 1
ATOM 678 C CA . GLN A 1 81 ? 8.321 8.169 -2.501 1.00 96.25 81 GLN A CA 1
ATOM 679 C C . GLN A 1 81 ? 9.323 7.324 -1.724 1.00 96.25 81 GLN A C 1
ATOM 681 O O . GLN A 1 81 ? 9.648 7.631 -0.579 1.00 96.25 81 GLN A O 1
ATOM 686 N N . THR A 1 82 ? 9.692 6.200 -2.317 1.00 96.56 82 THR A N 1
ATOM 687 C CA . THR A 1 82 ? 10.452 5.148 -1.651 1.00 96.56 82 THR A CA 1
ATOM 688 C C . THR A 1 82 ? 11.481 4.673 -2.651 1.00 96.56 82 THR A C 1
ATOM 690 O O . THR A 1 82 ? 11.096 4.202 -3.715 1.00 96.56 82 THR A O 1
ATOM 693 N N . SER A 1 83 ? 12.763 4.822 -2.348 1.00 96.69 83 SER A N 1
ATOM 694 C CA . SER A 1 83 ? 13.817 4.265 -3.198 1.00 96.69 83 SER A CA 1
ATOM 695 C C . SER A 1 83 ? 13.845 2.733 -3.107 1.00 96.69 83 SER A C 1
ATOM 697 O O . SER A 1 83 ? 13.266 2.137 -2.196 1.00 96.69 83 SER A O 1
ATOM 699 N N . GLU A 1 84 ? 14.523 2.073 -4.045 1.00 95.06 84 GLU A N 1
ATOM 700 C CA . GLU A 1 84 ? 14.578 0.607 -4.101 1.00 95.06 84 GLU A CA 1
ATOM 701 C C . GLU A 1 84 ? 15.132 -0.005 -2.803 1.00 95.06 84 GLU A C 1
ATOM 703 O O . GLU A 1 84 ? 14.588 -0.982 -2.290 1.00 95.06 84 GLU A O 1
ATOM 708 N N . SER A 1 85 ? 16.159 0.615 -2.215 1.00 96.94 85 SER A N 1
ATOM 709 C CA . SER A 1 85 ? 16.765 0.170 -0.954 1.00 96.94 85 SER A CA 1
ATOM 710 C C . SER A 1 85 ? 15.852 0.361 0.262 1.00 96.94 85 SER A C 1
ATOM 712 O O . SER A 1 85 ? 15.984 -0.359 1.251 1.00 96.94 85 SER A O 1
ATOM 714 N N . GLU A 1 86 ? 14.911 1.302 0.200 1.00 97.69 86 GLU A N 1
ATOM 715 C CA . GLU A 1 86 ? 13.948 1.581 1.269 1.00 97.69 86 GLU A CA 1
ATOM 716 C C . GLU A 1 86 ? 12.678 0.729 1.156 1.00 97.69 86 GLU A C 1
ATOM 718 O O . GLU A 1 86 ? 11.903 0.662 2.115 1.00 97.69 86 GLU A O 1
ATOM 723 N N . LEU A 1 87 ? 12.451 0.070 0.013 1.00 97.88 87 LEU A N 1
ATOM 724 C CA . LEU A 1 87 ? 11.223 -0.673 -0.264 1.00 97.88 87 LEU A CA 1
ATOM 725 C C . LEU A 1 87 ? 10.886 -1.714 0.821 1.00 97.88 87 LEU A C 1
ATOM 727 O O . LEU A 1 87 ? 9.750 -1.685 1.304 1.00 97.88 87 LEU A O 1
ATOM 731 N N . PRO A 1 88 ? 11.819 -2.573 1.288 1.00 98.12 88 PRO A N 1
ATOM 732 C CA . PRO A 1 88 ? 11.514 -3.540 2.344 1.00 98.12 88 PRO A CA 1
ATOM 733 C C . PRO A 1 88 ? 11.073 -2.876 3.650 1.00 98.12 88 PRO A C 1
ATOM 735 O O . PRO A 1 88 ? 10.070 -3.271 4.244 1.00 98.12 88 PRO A O 1
ATOM 738 N N . ALA A 1 89 ? 11.772 -1.817 4.070 1.00 97.94 89 ALA A N 1
ATOM 739 C CA . ALA A 1 89 ? 11.441 -1.079 5.286 1.00 97.94 89 ALA A CA 1
ATOM 740 C C . ALA A 1 89 ? 10.086 -0.364 5.163 1.00 97.94 89 ALA A C 1
ATOM 742 O O . ALA A 1 89 ? 9.288 -0.354 6.104 1.00 97.94 89 ALA A O 1
ATOM 743 N N . ARG A 1 90 ? 9.784 0.195 3.985 1.00 97.69 90 ARG A N 1
ATOM 744 C CA . ARG A 1 90 ? 8.490 0.819 3.703 1.00 97.69 90 ARG A CA 1
ATOM 745 C C . ARG A 1 90 ? 7.352 -0.195 3.767 1.00 97.69 90 ARG A C 1
ATOM 747 O O . ARG A 1 90 ? 6.342 0.108 4.399 1.00 97.69 90 ARG A O 1
ATOM 754 N N . VAL A 1 91 ? 7.496 -1.366 3.148 1.00 97.38 91 VAL A N 1
ATOM 755 C CA . VAL A 1 91 ? 6.465 -2.415 3.194 1.00 97.38 91 VAL A CA 1
ATOM 756 C C . VAL A 1 91 ? 6.273 -2.917 4.625 1.00 97.38 91 VAL A C 1
ATOM 758 O O . VAL A 1 91 ? 5.138 -2.982 5.088 1.00 97.38 91 VAL A O 1
ATOM 761 N N . ALA A 1 92 ? 7.353 -3.145 5.377 1.00 96.94 92 ALA A N 1
ATOM 762 C CA . ALA A 1 92 ? 7.265 -3.527 6.788 1.00 96.94 92 ALA A CA 1
ATOM 763 C C . ALA A 1 92 ? 6.547 -2.469 7.651 1.00 96.94 92 ALA A C 1
ATOM 765 O O . ALA A 1 92 ? 5.782 -2.815 8.549 1.00 96.94 92 ALA A O 1
ATOM 766 N N . SER A 1 93 ? 6.710 -1.174 7.344 1.00 95.44 93 SER A N 1
ATOM 767 C CA . SER A 1 93 ? 6.006 -0.090 8.053 1.00 95.44 93 SER A CA 1
ATOM 768 C C . SER A 1 93 ? 4.478 -0.128 7.900 1.00 95.44 93 SER A C 1
ATOM 770 O O . SER A 1 93 ? 3.774 0.564 8.635 1.00 95.44 93 SER A O 1
ATOM 772 N N . LEU A 1 94 ? 3.947 -0.936 6.972 1.00 93.19 94 LEU A N 1
ATOM 773 C CA . LEU A 1 94 ? 2.508 -1.121 6.793 1.00 93.19 94 LEU A CA 1
ATOM 774 C C . LEU A 1 94 ? 1.865 -1.970 7.895 1.00 93.19 94 LEU A C 1
ATOM 776 O O . LEU A 1 94 ? 0.647 -1.898 8.021 1.00 93.19 94 LEU A O 1
ATOM 780 N N . LEU A 1 95 ? 2.647 -2.709 8.690 1.00 92.69 95 LEU A N 1
ATOM 781 C CA . LEU A 1 95 ? 2.179 -3.573 9.786 1.00 92.69 95 LEU A CA 1
ATOM 782 C C . LEU A 1 95 ? 1.809 -2.807 11.071 1.00 92.69 95 LEU A C 1
ATOM 784 O O . LEU A 1 95 ? 1.651 -3.389 12.139 1.00 92.69 95 LEU A O 1
ATOM 788 N N . VAL A 1 96 ? 1.673 -1.480 11.003 1.00 88.69 96 VAL A N 1
ATOM 789 C CA . VAL A 1 96 ? 1.238 -0.672 12.151 1.00 88.69 96 VAL A CA 1
ATOM 790 C C . VAL A 1 96 ? -0.290 -0.578 12.213 1.00 88.69 96 VAL A C 1
ATOM 792 O O . VAL A 1 96 ? -0.944 -0.487 11.166 1.00 88.69 96 VAL A O 1
ATOM 795 N N . PRO A 1 97 ? -0.900 -0.498 13.411 1.00 81.12 97 PRO A N 1
ATOM 796 C CA . PRO A 1 97 ? -2.355 -0.432 13.550 1.00 81.12 97 PRO A CA 1
ATOM 797 C C . PRO A 1 97 ? -3.012 0.720 12.781 1.00 81.12 97 PRO A C 1
ATOM 799 O O . PRO A 1 97 ? -4.164 0.605 12.377 1.00 81.12 97 PRO A O 1
ATOM 802 N N . GLN A 1 98 ? -2.317 1.829 12.543 1.00 87.00 98 GLN A N 1
ATOM 803 C CA . GLN A 1 98 ? -2.865 2.993 11.840 1.00 87.00 98 GLN A CA 1
ATOM 804 C C . GLN A 1 98 ? -2.768 2.882 10.309 1.00 87.00 98 GLN A C 1
ATOM 806 O O . GLN A 1 98 ? -3.250 3.767 9.609 1.00 87.00 98 GLN A O 1
ATOM 811 N N . SER A 1 99 ? -2.173 1.819 9.767 1.00 87.44 99 SER A N 1
ATOM 812 C CA . SER A 1 99 ? -2.052 1.587 8.326 1.00 87.44 99 SER A CA 1
ATOM 813 C C . SER A 1 99 ? -3.141 0.639 7.829 1.00 87.44 99 SER A C 1
ATOM 815 O O . SER A 1 99 ? -3.379 -0.417 8.417 1.00 87.44 99 SER A O 1
ATOM 817 N N . LEU A 1 100 ? -3.787 1.004 6.722 1.00 86.19 100 LEU A N 1
ATOM 818 C CA . LEU A 1 100 ? -4.703 0.135 5.975 1.00 86.19 100 LEU A CA 1
ATOM 819 C C . LEU A 1 100 ? -4.007 -0.582 4.806 1.00 86.19 100 LEU A C 1
ATOM 821 O O . LEU A 1 100 ? -4.561 -1.541 4.264 1.00 86.19 100 LEU A O 1
ATOM 825 N N . GLY A 1 101 ? -2.803 -0.146 4.427 1.00 90.75 101 GLY A N 1
ATOM 826 C CA . GLY A 1 101 ? -2.037 -0.697 3.312 1.00 90.75 101 GLY A CA 1
ATOM 827 C C . GLY A 1 101 ? -1.551 0.370 2.331 1.00 90.75 101 GLY A C 1
ATOM 828 O O . GLY A 1 101 ? -1.402 1.544 2.681 1.00 90.75 101 GLY A O 1
ATOM 829 N N . ALA A 1 102 ? -1.284 -0.044 1.094 1.00 92.69 102 ALA A N 1
ATOM 830 C CA . ALA A 1 102 ? -0.727 0.829 0.067 1.00 92.69 102 ALA A CA 1
ATOM 831 C C . ALA A 1 102 ? -1.091 0.385 -1.353 1.00 92.69 102 ALA A C 1
ATOM 833 O O . ALA A 1 102 ? -1.182 -0.806 -1.638 1.00 92.69 102 ALA A O 1
ATOM 834 N N . ASN A 1 103 ? -1.206 1.331 -2.281 1.00 91.88 103 ASN A N 1
ATOM 835 C CA . ASN A 1 103 ? -1.046 1.034 -3.698 1.00 91.88 103 ASN A CA 1
ATOM 836 C C . ASN A 1 103 ? 0.438 1.030 -4.073 1.00 91.88 103 ASN A C 1
ATOM 838 O O . ASN A 1 103 ? 1.224 1.825 -3.558 1.00 91.88 103 ASN A O 1
ATOM 842 N N . ILE A 1 104 ? 0.797 0.156 -5.009 1.00 90.69 104 ILE A N 1
ATOM 843 C CA . ILE A 1 104 ? 2.146 0.010 -5.552 1.00 90.69 104 ILE A CA 1
ATOM 844 C C . ILE A 1 104 ? 2.128 0.446 -7.010 1.00 90.69 104 ILE A C 1
ATOM 846 O O . ILE A 1 104 ? 1.320 -0.029 -7.813 1.00 90.69 104 ILE A O 1
ATOM 850 N N . THR A 1 105 ? 3.025 1.360 -7.359 1.00 89.19 105 THR A N 1
ATOM 851 C CA . THR A 1 105 ? 3.241 1.784 -8.741 1.00 89.19 105 THR A CA 1
ATOM 852 C C . THR A 1 105 ? 4.658 1.455 -9.192 1.00 89.19 105 THR A C 1
ATOM 854 O O . THR A 1 105 ? 5.425 0.807 -8.479 1.00 89.19 105 THR A O 1
ATOM 857 N N . ILE A 1 106 ? 4.978 1.840 -10.424 1.00 88.88 106 ILE A N 1
ATOM 858 C CA . ILE A 1 106 ? 6.306 1.669 -10.995 1.00 88.88 106 ILE A CA 1
ATOM 859 C C . ILE A 1 106 ? 7.399 2.223 -10.052 1.00 88.88 106 ILE A C 1
ATOM 861 O O . ILE A 1 106 ? 7.174 3.242 -9.389 1.00 88.88 106 ILE A O 1
ATOM 865 N N . PRO A 1 107 ? 8.565 1.561 -9.979 1.00 94.31 107 PRO A N 1
ATOM 866 C CA . PRO A 1 107 ? 8.917 0.297 -10.639 1.00 94.31 107 PRO A CA 1
ATOM 867 C C . PRO A 1 107 ? 8.610 -0.960 -9.792 1.00 94.31 107 PRO A C 1
ATOM 869 O O . PRO A 1 107 ? 8.984 -2.063 -10.172 1.00 94.31 107 PRO A O 1
ATOM 872 N N . TYR A 1 108 ? 7.924 -0.841 -8.650 1.00 96.38 108 TYR A N 1
ATOM 873 C CA . TYR A 1 108 ? 7.983 -1.863 -7.592 1.00 96.38 108 TYR A CA 1
ATOM 874 C C . TYR A 1 108 ? 6.921 -2.960 -7.630 1.00 96.38 108 TYR A C 1
ATOM 876 O O . TYR A 1 108 ? 6.886 -3.786 -6.721 1.00 96.38 108 TYR A O 1
ATOM 884 N N . LYS A 1 109 ? 6.054 -3.008 -8.647 1.00 92.00 109 LYS A N 1
ATOM 885 C CA . LYS A 1 109 ? 4.936 -3.969 -8.667 1.00 92.00 109 LYS A CA 1
ATOM 886 C C . LYS A 1 109 ? 5.385 -5.434 -8.580 1.00 92.00 109 LYS A C 1
ATOM 888 O O . LYS A 1 109 ? 4.665 -6.249 -8.016 1.00 92.00 109 LYS A O 1
ATOM 893 N N . GLU A 1 110 ? 6.564 -5.766 -9.093 1.00 96.25 110 GLU A N 1
ATOM 894 C CA . GLU A 1 110 ? 7.148 -7.113 -8.996 1.00 96.25 110 GLU A CA 1
ATOM 895 C C . GLU A 1 110 ? 7.991 -7.262 -7.720 1.00 96.25 110 GLU A C 1
ATOM 897 O O . GLU A 1 110 ? 7.868 -8.247 -6.993 1.00 96.25 110 GLU A O 1
ATOM 902 N N . ALA A 1 111 ? 8.787 -6.237 -7.395 1.00 96.00 111 ALA A N 1
ATOM 903 C CA . ALA A 1 111 ? 9.731 -6.233 -6.275 1.00 96.00 111 ALA A CA 1
ATOM 904 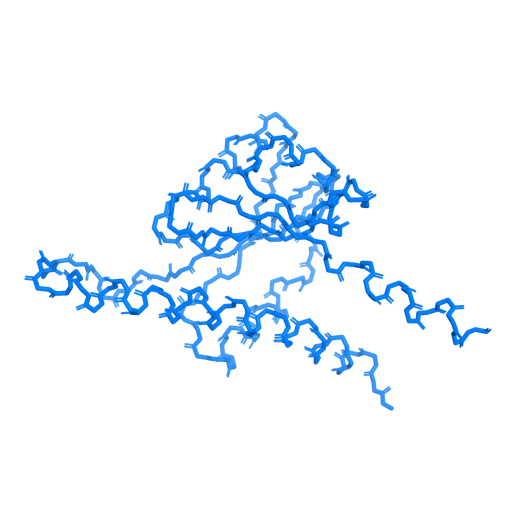C C . ALA A 1 111 ? 9.071 -6.375 -4.892 1.00 96.00 111 ALA A C 1
ATOM 906 O O . ALA A 1 111 ? 9.723 -6.800 -3.941 1.00 96.00 111 ALA A O 1
ATOM 907 N N . VAL A 1 112 ? 7.781 -6.043 -4.767 1.00 96.25 112 VAL A N 1
ATOM 908 C CA . VAL A 1 112 ? 7.043 -6.213 -3.507 1.00 96.25 112 VAL A CA 1
ATOM 909 C C . VAL A 1 112 ? 6.605 -7.648 -3.232 1.00 96.25 112 VAL A C 1
ATOM 911 O O . VAL A 1 112 ? 6.352 -7.962 -2.079 1.00 96.25 112 VAL A O 1
ATOM 914 N N . LEU A 1 113 ? 6.519 -8.528 -4.236 1.00 95.88 113 LEU A N 1
ATOM 915 C CA . LEU A 1 113 ? 6.036 -9.906 -4.060 1.00 95.88 113 LEU A CA 1
ATOM 916 C C . LEU A 1 113 ? 6.711 -10.687 -2.918 1.00 95.88 113 LEU A C 1
ATOM 918 O O . LEU A 1 113 ? 5.980 -11.255 -2.108 1.00 95.88 113 LEU A O 1
ATOM 922 N N . PRO A 1 114 ? 8.057 -10.724 -2.805 1.00 97.25 114 PRO A N 1
ATOM 923 C CA . PRO A 1 114 ? 8.721 -11.466 -1.732 1.00 97.25 114 PRO A CA 1
ATOM 924 C C . PRO A 1 114 ? 8.560 -10.822 -0.346 1.00 97.25 114 PRO A C 1
ATOM 926 O O . PRO A 1 114 ? 9.015 -11.395 0.638 1.00 97.25 114 PRO A O 1
ATOM 929 N N . LEU A 1 115 ? 7.953 -9.634 -0.256 1.00 97.25 115 LEU A N 1
ATOM 930 C CA . LEU A 1 115 ? 7.763 -8.878 0.984 1.00 97.25 115 LEU A CA 1
ATOM 931 C C . LEU A 1 115 ? 6.361 -9.070 1.591 1.00 97.25 115 LEU A C 1
ATOM 933 O O . LEU A 1 115 ? 6.015 -8.378 2.547 1.00 97.25 115 LEU A O 1
ATOM 937 N N . LEU A 1 116 ? 5.536 -9.942 1.006 1.00 95.88 116 LEU A N 1
ATOM 938 C CA . LEU A 1 116 ? 4.132 -10.134 1.372 1.00 95.88 116 LEU A CA 1
ATOM 939 C C . LEU A 1 116 ? 3.903 -11.521 1.961 1.00 95.88 116 LEU A C 1
ATOM 941 O O . LEU A 1 116 ? 4.449 -12.508 1.473 1.00 95.88 116 LEU A O 1
ATOM 945 N N . ASP A 1 117 ? 3.030 -11.596 2.962 1.00 95.69 117 ASP A N 1
ATOM 946 C CA . ASP A 1 117 ? 2.678 -12.857 3.619 1.00 95.69 117 ASP A CA 1
ATOM 947 C C . ASP A 1 117 ? 1.743 -13.707 2.757 1.00 95.69 117 ASP A C 1
ATOM 949 O O . ASP A 1 117 ? 1.844 -14.933 2.710 1.00 95.69 117 ASP A O 1
ATOM 953 N N . VAL A 1 118 ? 0.804 -13.046 2.076 1.00 91.44 118 VAL A N 1
ATOM 954 C CA . VAL A 1 118 ? -0.204 -13.699 1.242 1.00 91.44 118 VAL A CA 1
ATOM 955 C C . VAL A 1 118 ? -0.344 -12.935 -0.064 1.00 91.44 118 VAL A C 1
ATOM 957 O O . VAL A 1 118 ? -0.530 -11.722 -0.070 1.00 91.44 118 VAL A O 1
ATOM 960 N N . VAL A 1 119 ? -0.314 -13.642 -1.188 1.00 91.44 119 VAL A N 1
ATOM 961 C CA . VAL A 1 119 ? -0.525 -13.054 -2.515 1.00 91.44 119 VAL A CA 1
ATOM 962 C C . VAL A 1 119 ? -1.716 -13.737 -3.173 1.00 91.44 119 VAL A C 1
ATOM 964 O O . VAL A 1 119 ? -1.825 -14.963 -3.163 1.00 91.44 119 VAL A O 1
ATOM 967 N N . ASP A 1 120 ? -2.629 -12.938 -3.723 1.00 85.81 120 ASP A N 1
ATOM 968 C CA . ASP A 1 120 ? -3.793 -13.436 -4.448 1.00 85.81 120 ASP A CA 1
ATOM 969 C C . ASP A 1 120 ? -3.369 -14.308 -5.650 1.00 85.81 120 ASP A C 1
ATOM 971 O O . ASP A 1 120 ? -2.445 -13.928 -6.375 1.00 85.81 120 ASP A O 1
ATOM 975 N N . PRO A 1 121 ? -4.051 -15.437 -5.937 1.00 85.81 121 PRO A N 1
ATOM 976 C CA . PRO A 1 121 ? -3.666 -16.329 -7.030 1.00 85.81 121 PRO A CA 1
ATOM 977 C C . PRO A 1 121 ? -3.570 -15.652 -8.403 1.00 85.81 121 PRO A C 1
ATOM 979 O O . PRO A 1 121 ? -2.766 -16.075 -9.237 1.00 85.81 121 PRO A O 1
ATOM 982 N N . LEU A 1 122 ? -4.390 -14.630 -8.680 1.00 81.38 122 LEU A N 1
ATOM 983 C CA . LEU A 1 122 ? -4.288 -13.854 -9.914 1.00 81.38 122 LEU A CA 1
ATOM 984 C C . LEU A 1 122 ? -3.010 -13.011 -9.918 1.00 81.38 122 LEU A C 1
ATOM 986 O O . LEU A 1 122 ? -2.284 -13.039 -10.909 1.00 81.38 122 LEU A O 1
ATOM 990 N N . ALA A 1 123 ? -2.702 -12.329 -8.814 1.00 82.56 123 ALA A N 1
ATOM 991 C CA . ALA A 1 123 ? -1.470 -11.554 -8.667 1.00 82.56 123 ALA A CA 1
ATOM 992 C C . ALA A 1 123 ? -0.215 -12.439 -8.773 1.00 82.56 123 ALA A C 1
ATOM 994 O O . ALA A 1 123 ? 0.729 -12.073 -9.473 1.00 82.56 123 ALA A O 1
ATOM 995 N N . THR A 1 124 ? -0.237 -13.640 -8.182 1.00 88.75 124 THR A N 1
ATOM 996 C CA . THR A 1 124 ? 0.833 -14.641 -8.325 1.00 88.75 124 THR A CA 1
ATOM 997 C C . THR A 1 124 ? 1.036 -15.050 -9.782 1.00 88.75 124 THR A C 1
ATOM 999 O O . THR A 1 124 ? 2.171 -15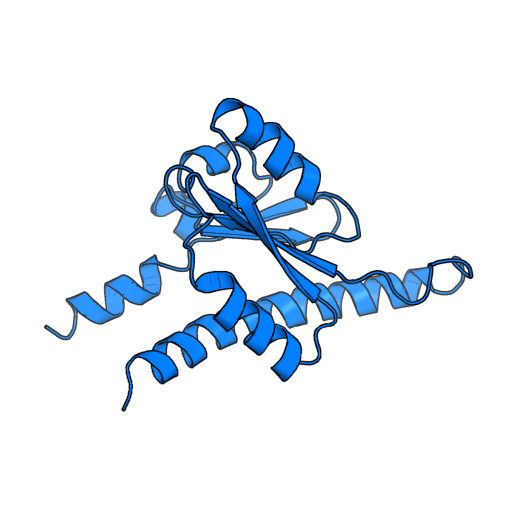.103 -10.242 1.00 88.75 124 THR A O 1
ATOM 1002 N N . ARG A 1 125 ? -0.046 -15.312 -10.534 1.00 89.44 125 ARG A N 1
ATOM 1003 C CA . ARG A 1 125 ? 0.051 -15.678 -11.960 1.00 89.44 125 ARG A CA 1
ATOM 1004 C C . ARG A 1 125 ? 0.569 -14.541 -12.835 1.00 89.44 125 ARG A C 1
ATOM 1006 O O . ARG A 1 125 ? 1.268 -14.807 -13.804 1.00 89.44 125 ARG A O 1
ATOM 1013 N N . ILE A 1 126 ? 0.194 -13.301 -12.525 1.00 88.69 126 ILE A N 1
ATOM 1014 C CA . ILE A 1 126 ? 0.673 -12.118 -13.253 1.00 88.69 126 ILE A CA 1
ATOM 1015 C C . ILE A 1 126 ? 2.142 -11.836 -12.926 1.00 88.69 126 ILE A C 1
ATOM 1017 O O . ILE A 1 126 ? 2.852 -11.297 -13.767 1.00 88.69 126 ILE A O 1
ATOM 1021 N N . GLY A 1 127 ? 2.591 -12.187 -11.719 1.00 92.25 127 GLY A N 1
ATOM 1022 C CA . GLY A 1 127 ? 3.929 -11.855 -11.237 1.00 92.25 127 GLY A CA 1
ATOM 1023 C C . GLY A 1 127 ? 4.053 -10.405 -10.771 1.00 92.25 127 GLY A C 1
ATOM 1024 O O . GLY A 1 127 ? 5.160 -9.895 -10.675 1.00 92.25 127 GLY A O 1
ATOM 1025 N N . ALA A 1 128 ? 2.940 -9.735 -10.455 1.00 90.50 128 ALA A N 1
ATOM 1026 C CA . ALA A 1 128 ? 2.957 -8.348 -9.999 1.00 90.50 128 ALA A CA 1
ATOM 1027 C C . ALA A 1 128 ? 1.802 -8.047 -9.035 1.00 90.50 128 ALA A C 1
ATOM 1029 O O . ALA A 1 128 ? 0.710 -8.594 -9.188 1.00 90.50 128 ALA A O 1
ATOM 1030 N N . VAL A 1 129 ? 2.013 -7.121 -8.101 1.00 88.31 129 VAL A N 1
ATOM 1031 C CA . VAL A 1 129 ? 1.038 -6.593 -7.134 1.00 88.31 129 VAL A CA 1
ATOM 1032 C C . VAL A 1 129 ? 0.951 -5.075 -7.287 1.00 88.31 129 VAL A C 1
ATOM 1034 O O . VAL A 1 129 ? 1.965 -4.385 -7.316 1.00 88.31 129 VAL A O 1
ATOM 1037 N N . ASN A 1 130 ? -0.266 -4.535 -7.367 1.00 87.12 130 ASN A N 1
ATOM 1038 C CA . ASN A 1 130 ? -0.516 -3.086 -7.384 1.00 87.12 130 AS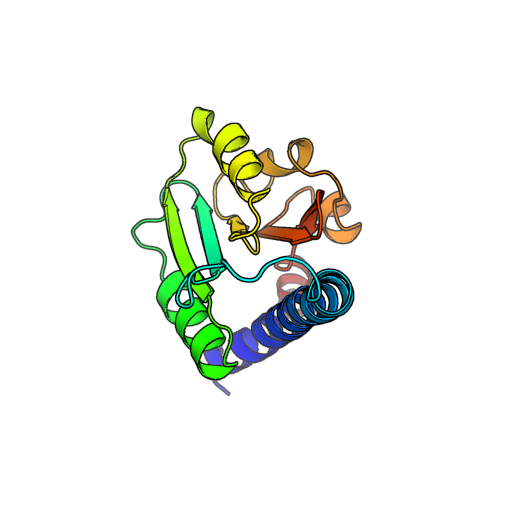N A CA 1
ATOM 1039 C C . ASN A 1 130 ? -1.232 -2.594 -6.110 1.00 87.12 130 ASN A C 1
ATOM 1041 O O . ASN A 1 130 ? -1.404 -1.388 -5.926 1.00 87.12 130 ASN A O 1
ATOM 1045 N N . THR A 1 131 ? -1.647 -3.509 -5.229 1.00 88.44 131 THR A N 1
ATOM 1046 C CA . THR A 1 131 ? -2.393 -3.204 -4.004 1.00 88.44 131 THR A CA 1
ATOM 1047 C C . THR A 1 131 ? -1.956 -4.125 -2.868 1.00 88.44 131 THR A C 1
ATOM 1049 O O . THR A 1 131 ? -2.070 -5.341 -2.981 1.00 88.44 131 THR A O 1
ATOM 1052 N N . ILE A 1 132 ? -1.492 -3.543 -1.765 1.00 88.75 132 ILE A N 1
ATOM 1053 C CA . ILE A 1 132 ? -1.191 -4.213 -0.498 1.00 88.75 132 ILE A CA 1
ATOM 1054 C C . ILE A 1 132 ? -2.266 -3.829 0.516 1.00 88.75 132 ILE A C 1
ATOM 1056 O O . ILE A 1 132 ? -2.565 -2.646 0.683 1.00 88.75 132 ILE A O 1
ATOM 1060 N N . VAL A 1 133 ? -2.809 -4.811 1.229 1.00 87.06 133 VAL A N 1
ATOM 1061 C CA . VAL A 1 133 ? -3.787 -4.605 2.303 1.00 87.06 133 VAL A CA 1
ATOM 1062 C C . VAL A 1 133 ? -3.235 -5.152 3.609 1.00 87.06 133 VAL A C 1
ATOM 1064 O O . VAL A 1 133 ? -2.845 -6.317 3.678 1.00 87.06 133 VAL A O 1
ATOM 1067 N N . HIS A 1 134 ? -3.262 -4.326 4.651 1.00 86.94 134 HIS A N 1
ATOM 1068 C CA . HIS A 1 134 ? -2.935 -4.744 6.008 1.00 86.94 134 HIS A CA 1
ATOM 1069 C C . HIS A 1 134 ? -4.175 -5.342 6.690 1.00 86.94 134 HIS A C 1
ATOM 1071 O O . HIS A 1 134 ? -5.219 -4.687 6.792 1.00 86.94 134 HIS A O 1
ATOM 1077 N N . ARG A 1 135 ? -4.088 -6.604 7.130 1.00 83.38 135 ARG A N 1
ATOM 1078 C CA . ARG A 1 135 ? -5.159 -7.300 7.860 1.00 83.38 135 ARG A CA 1
ATOM 1079 C C . ARG A 1 135 ? -4.577 -8.082 9.030 1.00 83.38 135 ARG A C 1
ATOM 1081 O O . ARG A 1 135 ? -3.865 -9.061 8.820 1.00 83.38 135 ARG A O 1
ATOM 1088 N N . ASN A 1 136 ? -4.985 -7.715 10.243 1.00 83.00 136 ASN A N 1
ATOM 1089 C CA . ASN A 1 136 ? -4.435 -8.264 11.485 1.00 83.00 136 ASN A CA 1
ATOM 1090 C C . ASN A 1 136 ? -2.914 -8.077 11.497 1.00 83.00 136 ASN A C 1
ATOM 1092 O O . ASN A 1 136 ? -2.486 -6.941 11.430 1.00 83.00 136 ASN A O 1
ATOM 1096 N N . GLU A 1 137 ? -2.140 -9.160 11.491 1.00 88.00 137 GLU A N 1
ATOM 1097 C CA . GLU A 1 137 ? -0.672 -9.137 11.505 1.00 88.00 137 GLU A CA 1
ATOM 1098 C C . GLU A 1 137 ? -0.055 -9.435 10.123 1.00 88.00 137 GLU A C 1
ATOM 1100 O O . GLU A 1 137 ? 1.130 -9.732 10.033 1.00 88.00 137 GLU A O 1
ATOM 1105 N N . TYR A 1 138 ? -0.854 -9.419 9.045 1.00 89.31 138 TYR A N 1
ATOM 1106 C CA . TYR A 1 138 ? -0.432 -9.890 7.721 1.00 89.31 138 TYR A CA 1
ATOM 1107 C C . TYR A 1 138 ? -0.660 -8.860 6.609 1.00 89.31 138 TYR A C 1
ATOM 1109 O O . TYR A 1 138 ? -1.656 -8.121 6.595 1.00 89.31 138 TYR A O 1
ATOM 1117 N N . LEU A 1 139 ? 0.230 -8.881 5.617 1.00 92.00 139 LEU A N 1
ATOM 1118 C CA . LEU A 1 139 ? 0.159 -8.109 4.382 1.00 92.00 139 LEU A CA 1
ATOM 1119 C C . LEU A 1 139 ? -0.299 -8.984 3.211 1.00 92.00 139 LEU A C 1
ATOM 1121 O O . LEU A 1 139 ? 0.328 -9.981 2.854 1.00 92.00 139 LEU A O 1
ATOM 1125 N N . TYR A 1 140 ? -1.394 -8.562 2.581 1.00 89.88 140 TYR A N 1
ATOM 1126 C CA . TYR A 1 140 ? -2.004 -9.248 1.446 1.00 89.88 140 TYR A CA 1
ATOM 1127 C C . TYR A 1 140 ? -1.770 -8.478 0.146 1.00 89.88 140 TYR A C 1
ATOM 1129 O O . TYR A 1 140 ? -2.136 -7.306 0.064 1.00 89.88 140 TYR A O 1
ATOM 1137 N N . GLY A 1 141 ? -1.229 -9.137 -0.876 1.00 86.94 141 GLY A N 1
ATOM 1138 C CA . GLY A 1 141 ? -1.004 -8.584 -2.211 1.00 86.94 141 GLY A CA 1
ATOM 1139 C C . GLY A 1 141 ? -2.092 -8.932 -3.216 1.00 86.94 141 GLY A C 1
ATOM 1140 O O . GLY A 1 141 ? -2.446 -10.098 -3.370 1.00 86.94 141 GLY A O 1
ATOM 1141 N N . TYR A 1 142 ? -2.547 -7.934 -3.966 1.00 84.19 142 TYR A N 1
ATOM 1142 C CA . TYR A 1 142 ? -3.521 -8.071 -5.045 1.00 84.19 142 TYR A CA 1
ATOM 1143 C C . TYR A 1 142 ? -3.054 -7.336 -6.303 1.00 84.19 142 TYR A C 1
ATOM 1145 O O . TYR A 1 142 ? -2.273 -6.381 -6.248 1.00 84.19 142 TYR A O 1
ATOM 1153 N N . ASN A 1 143 ? -3.578 -7.764 -7.450 1.00 78.94 143 ASN A N 1
ATOM 1154 C CA . ASN A 1 143 ? -3.389 -7.091 -8.725 1.00 78.94 143 ASN A CA 1
ATOM 1155 C C . ASN A 1 143 ? -4.747 -6.793 -9.357 1.00 78.94 143 ASN A C 1
ATOM 1157 O O . ASN A 1 143 ? -5.434 -7.701 -9.823 1.00 78.94 143 ASN A O 1
ATOM 1161 N N . THR A 1 144 ? -5.117 -5.516 -9.369 1.00 65.25 144 THR A N 1
ATOM 1162 C CA . THR A 1 144 ? -6.393 -5.036 -9.919 1.00 65.25 144 THR A CA 1
ATOM 1163 C C . THR A 1 144 ? -6.282 -4.547 -11.370 1.00 65.25 144 THR A C 1
ATOM 1165 O O . THR A 1 144 ? -7.287 -4.178 -11.974 1.00 65.25 144 THR A O 1
ATOM 1168 N N . ASP A 1 145 ? -5.089 -4.584 -11.981 1.00 66.12 145 ASP A N 1
ATOM 1169 C CA . ASP A 1 145 ? -4.879 -4.117 -13.360 1.00 66.12 145 ASP A CA 1
ATOM 1170 C C . ASP A 1 145 ? -5.296 -5.167 -14.413 1.00 66.12 145 ASP A C 1
ATOM 1172 O O . ASP A 1 145 ? -5.709 -4.821 -15.523 1.00 66.12 145 ASP A O 1
ATOM 1176 N N . ALA A 1 146 ? -5.230 -6.463 -14.085 1.00 52.41 146 ALA A N 1
ATOM 1177 C CA . ALA A 1 146 ? -5.489 -7.539 -15.049 1.00 52.41 146 ALA A CA 1
ATOM 1178 C C . ALA A 1 146 ? -6.957 -7.716 -15.486 1.00 52.41 146 ALA A C 1
ATOM 1180 O O . ALA A 1 146 ? -7.183 -7.928 -16.683 1.00 52.41 146 ALA A O 1
ATOM 1181 N N . PRO A 1 147 ? -7.975 -7.588 -14.609 1.00 51.53 147 PRO A N 1
ATOM 1182 C CA . PRO A 1 147 ? -9.369 -7.590 -15.055 1.00 51.53 147 PRO A CA 1
ATOM 1183 C C . PRO A 1 147 ? -9.680 -6.405 -15.986 1.00 51.53 147 PRO A C 1
ATOM 1185 O O . PRO A 1 147 ? -10.432 -6.548 -16.951 1.00 51.53 147 PRO A O 1
ATOM 1188 N N . GLY A 1 148 ? -9.051 -5.247 -15.741 1.00 42.47 148 GLY A N 1
ATOM 1189 C CA . GLY A 1 148 ? -9.192 -4.048 -16.572 1.00 42.47 148 GLY A CA 1
ATOM 1190 C C . GLY A 1 148 ? -8.580 -4.190 -17.970 1.00 42.47 148 GLY A C 1
ATOM 1191 O O . GLY A 1 148 ? -9.110 -3.628 -18.931 1.00 42.47 148 GLY A O 1
ATOM 1192 N N . LEU A 1 149 ? -7.504 -4.974 -18.111 1.00 39.66 149 LEU A N 1
ATOM 1193 C CA . LEU A 1 149 ? -6.873 -5.237 -19.406 1.00 39.66 149 LEU A CA 1
ATOM 1194 C C . LEU A 1 149 ? -7.698 -6.214 -20.258 1.00 39.66 149 LEU A C 1
ATOM 1196 O O . LEU A 1 149 ? -7.915 -5.945 -21.438 1.00 39.66 149 LEU A O 1
ATOM 1200 N N . LEU A 1 150 ? -8.225 -7.293 -19.664 1.00 38.56 150 LEU A N 1
ATOM 1201 C CA . LEU A 1 150 ? -9.030 -8.301 -20.374 1.00 38.56 150 LEU A CA 1
ATOM 1202 C C . LEU A 1 150 ? -10.301 -7.714 -21.007 1.00 38.56 150 LEU A C 1
ATOM 1204 O O . LEU A 1 150 ? -10.681 -8.119 -22.105 1.00 38.56 150 LEU A O 1
ATOM 1208 N N . HIS A 1 151 ? -10.915 -6.703 -20.384 1.00 36.25 151 HIS A N 1
ATOM 1209 C CA . HIS A 1 151 ? -12.068 -6.027 -20.981 1.00 36.25 151 HIS A CA 1
ATOM 1210 C C . HIS A 1 151 ? -11.711 -5.231 -22.254 1.00 36.25 151 HIS A C 1
ATOM 1212 O O . HIS A 1 151 ? -12.541 -5.104 -23.156 1.00 36.25 151 HIS A O 1
ATOM 1218 N N . ARG A 1 152 ? -10.470 -4.734 -22.383 1.00 33.53 152 ARG A N 1
ATOM 1219 C CA . ARG A 1 152 ? -10.039 -3.971 -23.568 1.00 33.53 152 ARG A CA 1
ATOM 1220 C C . ARG A 1 152 ? -9.671 -4.843 -24.767 1.00 33.53 152 ARG A C 1
ATOM 1222 O O . ARG A 1 152 ? -9.764 -4.347 -25.881 1.00 33.53 152 ARG A O 1
ATOM 1229 N N . VAL A 1 153 ? -9.277 -6.104 -24.571 1.00 39.97 153 VAL A N 1
ATOM 1230 C CA . VAL A 1 153 ? -8.826 -6.968 -25.684 1.00 39.97 153 VAL A CA 1
ATOM 1231 C C . VAL A 1 153 ? -9.973 -7.719 -26.369 1.00 39.97 153 VAL A C 1
ATOM 1233 O O . VAL A 1 153 ? -9.836 -8.113 -27.518 1.00 39.97 153 VAL A O 1
ATOM 1236 N N . ILE A 1 154 ? -11.111 -7.905 -25.692 1.00 39.88 154 ILE A N 1
ATOM 1237 C CA . ILE A 1 154 ? -12.268 -8.653 -26.228 1.00 39.88 154 ILE A CA 1
ATOM 1238 C C . ILE A 1 154 ? -13.261 -7.727 -26.962 1.00 39.88 154 ILE A C 1
ATOM 1240 O O . ILE A 1 154 ? -14.160 -8.195 -27.654 1.00 39.88 154 ILE A O 1
ATOM 1244 N N . THR A 1 155 ? -13.086 -6.407 -26.851 1.00 35.78 155 THR A N 1
ATOM 1245 C CA . THR A 1 155 ? -14.004 -5.403 -27.422 1.00 35.78 155 THR A CA 1
ATOM 1246 C C . THR A 1 155 ? -13.332 -4.482 -28.453 1.00 35.78 155 THR A C 1
ATOM 1248 O O . THR A 1 155 ? -13.778 -3.350 -28.639 1.00 35.78 155 THR A O 1
ATOM 1251 N N . GLY A 1 156 ? -12.239 -4.941 -29.072 1.00 36.41 156 GLY A N 1
ATOM 1252 C CA . GLY A 1 156 ? -11.520 -4.252 -30.151 1.00 36.41 156 GLY A CA 1
ATOM 1253 C C . GLY A 1 156 ? -11.787 -4.884 -31.506 1.00 36.41 156 GLY A C 1
ATOM 1254 O O . GLY A 1 156 ? -11.756 -6.132 -31.565 1.00 36.41 156 GLY A O 1
#

Secondary structure (DSSP, 8-state):
--HHHHHHHHHHHHHHHHHHHHHHHHHHHHHHHTTS-TT--TT--EEEEEEESS-TT-SHHHHHHHHHHHTT--EEEEEEE--GGGHHHHHHGGGSTTEEEEEE-TTTTTTTGGG-SEE-HHHHHHT--SEEEEETTEEEEE--HHHHHHHHHS--

Radius of gyration: 16.28 Å; chains: 1; bounding box: 37×30×58 Å

Foldseek 3Di:
DDPVVVCCVLVLVVVVVLVCVQVVVVVVVCVVVVVPDPDDDPQQAAEEEEEEPPCPPPPVQVSVVVSCVVVVRRHHYYYDDADPVRVLVVQQVCQDPSYQWYFYDPPCQQVCVVSFPEEDPVSVVVNGFGTWGHHNRGIYGDDPVVVVVVVVVVPD